Protein AF-A0A7D5YD90-F1 (afdb_monomer_lite)

Organism: NCBI:txid47853

Secondary structure (DSSP, 8-state):
--TTHHHHHHHHHHHHHHHHHHHHH-HHHHHHHHHHHHHHHHHHHHHTT-HHHHHHHHHHHHHHHHHTTS--

Sequence (72 aa):
MNANLPRASEAITEAIDLYKRLVEQLPQMFARQLLSAYWTLVGVLDRLGRVEEAADLRRQLDDAVGEGQHET

pLDDT: mean 78.6, std 13.87, range [38.12, 90.31]

Radius of gyration: 13.34 Å; chains: 1; bounding box: 26×28×39 Å

Structure (mmCIF, N/CA/C/O backbone):
data_AF-A0A7D5YD90-F1
#
_entry.id   AF-A0A7D5YD90-F1
#
loop_
_atom_site.group_PDB
_atom_site.id
_atom_site.type_symbol
_atom_site.label_atom_id
_atom_site.label_alt_id
_atom_site.label_comp_id
_atom_site.label_asym_id
_atom_site.label_entity_id
_atom_site.label_seq_id
_atom_site.pdbx_PDB_ins_code
_atom_site.Cartn_x
_atom_site.Cartn_y
_atom_site.Cartn_z
_atom_site.occupancy
_atom_site.B_iso_or_equiv
_atom_site.auth_seq_id
_atom_site.auth_comp_id
_atom_site.auth_asym_id
_atom_site.auth_atom_id
_atom_site.pdbx_PDB_model_num
ATOM 1 N N . MET A 1 1 ? 12.061 -14.630 -17.639 1.00 41.78 1 MET A N 1
ATOM 2 C CA . MET A 1 1 ? 10.749 -15.167 -17.215 1.00 41.78 1 MET A CA 1
ATOM 3 C C . MET A 1 1 ? 10.130 -14.210 -16.197 1.00 41.78 1 MET A C 1
ATOM 5 O O . MET A 1 1 ? 10.345 -14.390 -15.012 1.00 41.78 1 MET A O 1
ATOM 9 N N . ASN A 1 2 ? 9.383 -13.193 -16.644 1.00 48.12 2 ASN A N 1
ATOM 10 C CA . ASN A 1 2 ? 8.700 -12.221 -15.764 1.00 48.12 2 ASN A CA 1
ATOM 11 C C . ASN A 1 2 ? 7.166 -12.401 -15.782 1.00 48.12 2 ASN A C 1
ATOM 13 O O . ASN A 1 2 ? 6.419 -11.496 -15.436 1.00 48.12 2 ASN A O 1
ATOM 17 N N . ALA A 1 3 ? 6.682 -13.577 -16.197 1.00 52.22 3 ALA A N 1
ATOM 18 C CA . ALA A 1 3 ? 5.261 -13.840 -16.443 1.00 52.22 3 ALA A CA 1
ATOM 19 C C . ALA A 1 3 ? 4.407 -14.026 -15.170 1.00 52.22 3 ALA A C 1
ATOM 21 O O . ALA A 1 3 ? 3.192 -14.149 -15.273 1.00 52.22 3 ALA A O 1
ATOM 22 N N . ASN A 1 4 ? 5.014 -14.050 -13.977 1.00 59.25 4 ASN A N 1
ATOM 23 C CA . ASN A 1 4 ? 4.296 -14.259 -12.709 1.00 59.25 4 ASN A CA 1
ATOM 24 C C . ASN A 1 4 ? 4.198 -12.991 -11.838 1.00 59.25 4 ASN A C 1
ATOM 26 O O . ASN A 1 4 ? 3.486 -12.964 -10.843 1.00 59.25 4 ASN A O 1
ATOM 30 N N . LEU A 1 5 ? 4.904 -11.923 -12.212 1.00 61.84 5 LEU A N 1
ATOM 31 C CA . LEU A 1 5 ? 4.878 -10.651 -11.494 1.00 61.84 5 LEU A CA 1
ATOM 32 C C . LEU A 1 5 ? 3.546 -9.881 -11.629 1.00 61.84 5 LEU A C 1
ATOM 34 O O . LEU A 1 5 ? 3.100 -9.364 -10.608 1.00 61.84 5 LEU A O 1
ATOM 38 N N . PRO A 1 6 ? 2.860 -9.840 -12.795 1.00 66.44 6 PRO A N 1
ATOM 39 C CA . PRO A 1 6 ? 1.526 -9.231 -12.864 1.00 66.44 6 PRO A CA 1
ATOM 40 C C . PRO A 1 6 ? 0.501 -9.975 -11.994 1.00 66.44 6 PRO A C 1
ATOM 42 O O . PRO A 1 6 ? -0.241 -9.344 -11.245 1.00 66.44 6 PRO A O 1
ATOM 45 N N . ARG A 1 7 ? 0.555 -11.314 -11.965 1.00 73.56 7 ARG A N 1
ATOM 46 C CA . ARG A 1 7 ? -0.271 -12.113 -11.045 1.00 73.56 7 ARG A CA 1
ATOM 47 C C . ARG A 1 7 ? 0.051 -11.852 -9.577 1.00 73.56 7 ARG A C 1
ATOM 49 O O . ARG A 1 7 ? -0.851 -11.872 -8.749 1.00 73.56 7 ARG A O 1
ATOM 56 N N . ALA A 1 8 ? 1.320 -11.610 -9.247 1.00 75.56 8 ALA A N 1
ATOM 57 C CA . ALA A 1 8 ? 1.712 -11.252 -7.889 1.00 75.56 8 ALA A CA 1
ATOM 58 C C . ALA A 1 8 ? 1.127 -9.893 -7.477 1.00 75.56 8 ALA A C 1
ATOM 60 O O . ALA A 1 8 ? 0.633 -9.774 -6.361 1.00 75.56 8 ALA A O 1
ATOM 61 N N . SER A 1 9 ? 1.123 -8.892 -8.368 1.00 76.44 9 SER A N 1
ATOM 62 C CA . SER A 1 9 ? 0.454 -7.619 -8.079 1.00 76.44 9 SER A CA 1
ATOM 63 C C . SER A 1 9 ? -1.057 -7.778 -7.922 1.00 76.44 9 SER A C 1
ATOM 65 O O . SER A 1 9 ? -1.601 -7.252 -6.961 1.00 76.44 9 SER A O 1
ATOM 67 N N . GLU A 1 10 ? -1.717 -8.554 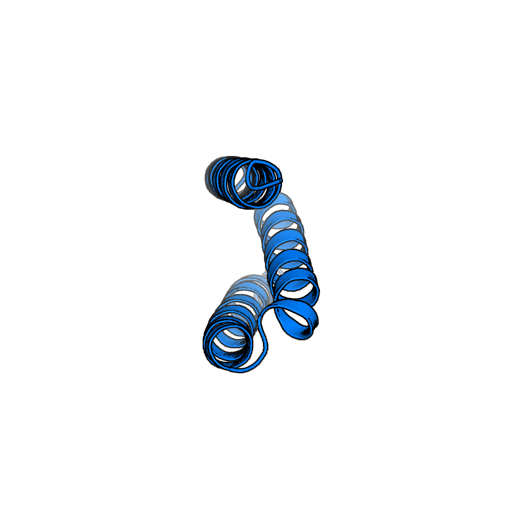-8.788 1.00 82.31 10 GLU A N 1
ATOM 68 C CA . GLU A 1 10 ? -3.162 -8.810 -8.685 1.00 82.31 10 GLU A CA 1
ATOM 69 C C . GLU A 1 10 ? -3.523 -9.483 -7.354 1.00 82.31 10 GLU A C 1
ATOM 71 O O . GLU A 1 10 ? -4.375 -8.981 -6.626 1.00 82.31 10 GLU A O 1
ATOM 76 N N . ALA A 1 11 ? -2.802 -10.542 -6.973 1.00 83.81 11 ALA A N 1
ATOM 77 C CA . ALA A 1 11 ? -3.039 -11.250 -5.716 1.00 83.81 11 ALA A CA 1
ATOM 78 C C . ALA A 1 11 ? -2.842 -10.353 -4.480 1.00 83.81 11 ALA A C 1
ATOM 80 O O . ALA A 1 11 ? -3.572 -10.473 -3.495 1.00 83.81 11 ALA A O 1
ATOM 81 N N . ILE A 1 12 ? -1.864 -9.441 -4.513 1.00 84.25 12 ILE A N 1
ATOM 82 C CA . ILE A 1 12 ? -1.636 -8.500 -3.409 1.00 84.25 12 ILE A CA 1
ATOM 83 C C . ILE A 1 12 ? -2.728 -7.423 -3.377 1.00 84.25 12 ILE A C 1
ATOM 85 O O . ILE A 1 12 ? -3.183 -7.058 -2.294 1.00 84.25 12 ILE A O 1
ATOM 89 N N . THR A 1 13 ? -3.197 -6.944 -4.532 1.00 85.44 13 THR A N 1
ATOM 90 C CA . THR A 1 13 ? -4.330 -6.011 -4.610 1.00 85.44 13 THR A CA 1
ATOM 91 C C . THR A 1 13 ? -5.618 -6.642 -4.076 1.00 85.44 13 THR A C 1
ATOM 93 O O . THR A 1 13 ? -6.324 -5.998 -3.302 1.00 85.44 13 THR A O 1
ATOM 96 N N . GLU A 1 14 ? -5.898 -7.905 -4.403 1.00 87.81 14 GLU A N 1
ATOM 97 C CA . GLU A 1 14 ? -7.037 -8.639 -3.833 1.00 87.81 14 GLU A CA 1
ATOM 98 C C . GLU A 1 14 ? -6.910 -8.801 -2.312 1.00 87.81 14 GLU A C 1
ATOM 100 O O . GLU A 1 14 ? -7.876 -8.584 -1.577 1.00 87.81 14 GLU A O 1
ATOM 105 N N . ALA A 1 15 ? -5.710 -9.118 -1.813 1.00 86.94 15 ALA A N 1
ATOM 106 C CA . ALA A 1 15 ? -5.461 -9.193 -0.376 1.00 86.94 15 ALA A CA 1
ATOM 107 C C . ALA A 1 15 ? -5.702 -7.840 0.316 1.00 86.94 15 ALA A C 1
ATOM 109 O O . ALA A 1 15 ? -6.295 -7.800 1.391 1.00 86.94 15 ALA A O 1
ATOM 110 N N . ILE A 1 16 ? -5.289 -6.731 -0.303 1.00 88.00 16 ILE A N 1
ATOM 111 C CA . ILE A 1 16 ? -5.536 -5.372 0.195 1.00 88.00 16 ILE A CA 1
ATOM 112 C C . ILE A 1 16 ? -7.040 -5.070 0.267 1.00 88.00 16 ILE A C 1
ATOM 114 O O . ILE A 1 16 ? -7.484 -4.531 1.280 1.00 88.00 16 ILE A O 1
ATOM 118 N N . ASP A 1 17 ? -7.833 -5.425 -0.752 1.00 89.44 17 ASP A N 1
ATOM 119 C CA . ASP A 1 17 ? -9.294 -5.213 -0.732 1.00 89.44 17 ASP A CA 1
ATOM 120 C C . ASP A 1 17 ? -9.961 -6.000 0.402 1.00 89.44 17 ASP A C 1
ATOM 122 O O . ASP A 1 17 ? -10.769 -5.457 1.158 1.00 89.44 17 ASP A O 1
ATOM 126 N N . LEU A 1 18 ? -9.556 -7.260 0.585 1.00 89.44 18 LEU A N 1
ATOM 127 C CA . LEU A 1 18 ? -10.016 -8.085 1.699 1.00 89.44 18 LEU A CA 1
ATOM 128 C C . LEU A 1 18 ? -9.651 -7.441 3.037 1.00 89.44 18 LEU A C 1
ATOM 130 O O . LEU A 1 18 ? -10.527 -7.215 3.870 1.00 89.44 18 LEU A O 1
ATOM 134 N N . TYR A 1 19 ? -8.381 -7.085 3.237 1.00 86.25 19 TYR A N 1
ATOM 135 C CA . TYR A 1 19 ? -7.943 -6.469 4.484 1.00 86.25 19 TYR A CA 1
ATOM 136 C C . TYR A 1 19 ? -8.633 -5.128 4.755 1.00 86.25 19 TYR A C 1
ATOM 138 O O . TYR A 1 19 ? -8.916 -4.850 5.916 1.00 86.25 19 TYR A O 1
ATOM 146 N N . LYS A 1 20 ? -8.986 -4.333 3.734 1.00 85.94 20 LYS A N 1
ATOM 147 C CA . LYS A 1 20 ? -9.790 -3.110 3.910 1.00 85.94 20 LYS A CA 1
ATOM 148 C C . LYS A 1 20 ? -11.151 -3.408 4.538 1.00 85.94 20 LYS A C 1
ATOM 150 O O . LYS A 1 20 ? -11.484 -2.801 5.550 1.00 85.94 20 LYS A O 1
ATOM 155 N N . ARG A 1 21 ? -11.882 -4.402 4.025 1.00 90.31 21 ARG A N 1
ATOM 156 C CA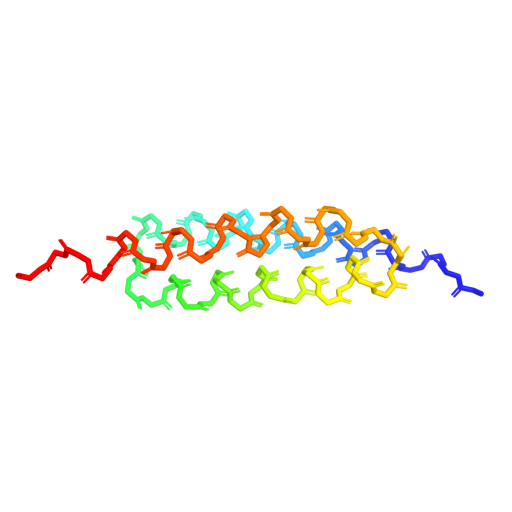 . ARG A 1 21 ? -13.179 -4.817 4.602 1.00 90.31 21 ARG A CA 1
ATOM 157 C C . ARG A 1 21 ? -13.054 -5.377 6.017 1.00 90.31 21 ARG A C 1
ATOM 159 O O . ARG A 1 21 ? -13.985 -5.293 6.818 1.00 90.31 21 ARG A O 1
ATOM 166 N N . LEU A 1 22 ? -11.916 -5.994 6.336 1.00 87.38 22 LEU A N 1
ATOM 167 C CA . LEU A 1 22 ? -11.642 -6.478 7.688 1.00 87.38 22 LEU A CA 1
ATOM 168 C C . LEU A 1 22 ? -11.250 -5.332 8.633 1.00 87.38 22 LEU A C 1
ATOM 170 O O . LEU A 1 22 ? -11.628 -5.366 9.802 1.00 87.38 22 LEU A O 1
ATOM 174 N N . VAL A 1 23 ? -10.563 -4.296 8.141 1.00 87.12 23 VAL A N 1
ATOM 175 C CA . VAL A 1 23 ? -10.267 -3.066 8.895 1.00 87.12 23 VAL A CA 1
ATOM 176 C C . VAL A 1 23 ? -11.542 -2.309 9.255 1.00 87.12 23 VAL A C 1
ATOM 178 O O . VAL A 1 23 ? -11.615 -1.785 10.358 1.00 87.12 23 VAL A O 1
ATOM 181 N N . GLU A 1 24 ? -12.566 -2.312 8.399 1.00 86.50 24 GLU A N 1
ATOM 182 C CA . GLU A 1 24 ? -13.869 -1.711 8.732 1.00 86.50 24 GLU A CA 1
ATOM 183 C C . GLU A 1 24 ? -14.528 -2.363 9.959 1.00 86.50 24 GLU A C 1
ATOM 185 O O . GLU A 1 24 ? -15.233 -1.702 10.716 1.00 86.50 24 GLU A O 1
ATOM 190 N N . GLN A 1 25 ? -14.283 -3.656 10.182 1.00 89.50 25 GLN A N 1
ATOM 191 C CA . GLN A 1 25 ? -14.846 -4.400 11.312 1.00 89.50 25 GLN A CA 1
ATOM 192 C C . GLN A 1 25 ? -13.923 -4.386 12.537 1.00 89.50 25 GLN A C 1
ATOM 194 O O . GLN A 1 25 ? -14.384 -4.293 13.673 1.00 89.50 25 GLN A O 1
ATOM 199 N N . LEU A 1 26 ? -12.614 -4.524 12.318 1.00 86.69 26 LEU A N 1
ATOM 200 C CA . LEU A 1 26 ? -11.606 -4.723 13.358 1.00 86.69 26 LEU A CA 1
ATOM 201 C C . LEU A 1 26 ? -10.321 -3.940 13.020 1.00 86.69 26 LEU A C 1
ATOM 203 O O . LEU A 1 26 ? -9.266 -4.533 12.757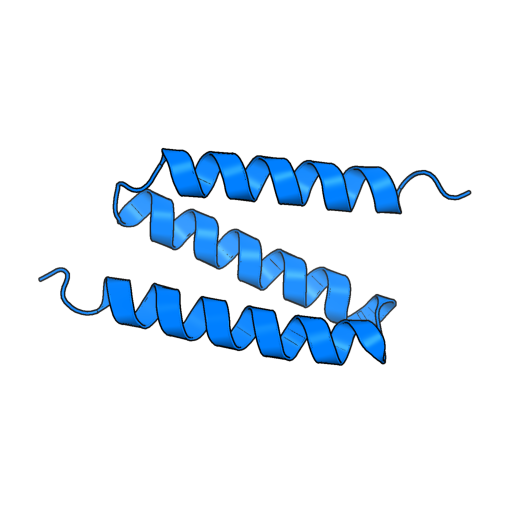 1.00 86.69 26 LEU A O 1
ATOM 207 N N . PRO A 1 27 ? -10.367 -2.598 13.069 1.00 78.50 27 PRO A N 1
ATOM 208 C CA . PRO A 1 27 ? -9.275 -1.754 12.587 1.00 78.50 27 PRO A CA 1
ATOM 209 C C . PRO A 1 27 ? -7.969 -1.995 13.348 1.00 78.50 27 PRO A C 1
ATOM 211 O O . PRO A 1 27 ? -6.907 -2.099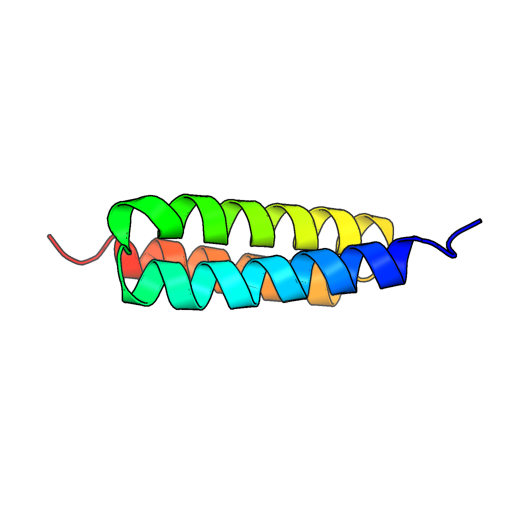 12.745 1.00 78.50 27 PRO A O 1
ATOM 214 N N . GLN A 1 28 ? -8.031 -2.198 14.664 1.00 83.12 28 GLN A N 1
ATOM 215 C CA . GLN A 1 28 ? -6.845 -2.393 15.508 1.00 83.12 28 GLN A CA 1
ATOM 216 C C . GLN A 1 28 ? -6.066 -3.678 15.181 1.00 83.12 28 GLN A C 1
ATOM 218 O O . GLN A 1 28 ? -4.848 -3.730 15.350 1.00 83.12 28 GLN A O 1
ATOM 223 N N . MET A 1 29 ? -6.761 -4.719 14.714 1.00 85.31 29 MET A N 1
ATOM 224 C CA . MET A 1 29 ? -6.141 -5.998 14.374 1.00 85.31 29 MET A CA 1
ATOM 225 C C . MET A 1 29 ? -5.628 -5.977 12.933 1.00 85.31 29 MET A C 1
ATOM 227 O O . MET A 1 29 ? -4.476 -6.337 12.689 1.00 85.31 29 MET A O 1
ATOM 231 N N . PHE A 1 30 ? -6.454 -5.492 12.000 1.00 84.31 30 PHE A N 1
ATOM 232 C CA . PHE A 1 30 ? -6.184 -5.602 10.568 1.00 84.31 30 PHE A CA 1
ATOM 233 C C . PHE A 1 30 ? -5.441 -4.418 9.959 1.00 84.31 30 PHE A C 1
ATOM 235 O O . PHE A 1 30 ? -4.841 -4.596 8.904 1.00 84.31 30 PHE A O 1
ATOM 242 N N . ALA A 1 31 ? -5.362 -3.252 10.612 1.00 84.06 31 ALA A N 1
ATOM 243 C CA . ALA A 1 31 ? -4.638 -2.102 10.056 1.00 84.06 31 ALA A CA 1
ATOM 244 C C . ALA A 1 31 ? -3.155 -2.421 9.826 1.00 84.06 31 ALA A C 1
ATOM 246 O O . ALA A 1 31 ? -2.598 -2.111 8.775 1.00 84.06 31 ALA A O 1
ATOM 247 N N . ARG A 1 32 ? -2.517 -3.130 10.766 1.00 84.88 32 ARG A N 1
ATOM 248 C CA . ARG A 1 32 ? -1.113 -3.545 10.620 1.00 84.88 32 ARG A CA 1
ATOM 249 C C . ARG A 1 32 ? -0.926 -4.584 9.511 1.00 84.88 32 ARG A C 1
ATOM 251 O O . ARG A 1 32 ? 0.092 -4.569 8.822 1.00 84.88 32 ARG A O 1
ATOM 258 N N . GLN A 1 33 ? -1.891 -5.485 9.340 1.00 86.62 33 GLN A N 1
ATOM 259 C CA . GLN A 1 33 ? -1.846 -6.533 8.314 1.00 86.62 33 GLN A CA 1
ATOM 260 C C . GLN A 1 33 ? -2.097 -5.950 6.920 1.00 86.62 33 GLN A C 1
ATOM 262 O O . GLN A 1 33 ? -1.379 -6.290 5.981 1.00 86.62 33 GLN A O 1
ATOM 267 N N . LEU A 1 34 ? -3.019 -4.990 6.818 1.00 87.31 34 LEU A N 1
ATOM 268 C CA . LEU A 1 34 ? -3.246 -4.180 5.627 1.00 87.31 34 LEU A CA 1
ATOM 269 C C . LEU A 1 34 ? -1.967 -3.433 5.234 1.00 87.31 34 LEU A C 1
ATOM 271 O O . LEU A 1 34 ? -1.516 -3.546 4.096 1.00 87.31 34 LEU A O 1
ATOM 275 N N . LEU A 1 35 ? -1.330 -2.744 6.186 1.00 86.94 35 LEU A N 1
ATOM 276 C CA . LEU A 1 35 ? -0.079 -2.026 5.940 1.00 86.94 35 LEU A CA 1
ATOM 277 C C . LEU A 1 35 ? 1.019 -2.975 5.436 1.00 86.94 35 LEU A C 1
ATOM 279 O O . LEU A 1 35 ? 1.720 -2.672 4.475 1.00 86.94 35 LEU A O 1
ATOM 283 N N . SER A 1 36 ? 1.149 -4.159 6.040 1.00 87.25 36 SER A N 1
ATOM 284 C CA . SER A 1 36 ? 2.129 -5.168 5.622 1.00 87.25 36 SER A CA 1
ATOM 285 C C . SER A 1 36 ? 1.882 -5.690 4.197 1.00 87.25 36 SER A C 1
ATOM 287 O O . SER A 1 36 ? 2.841 -5.879 3.441 1.00 87.25 36 SER A O 1
ATOM 289 N N . ALA A 1 37 ? 0.618 -5.867 3.796 1.00 87.88 37 ALA A N 1
ATOM 290 C CA . ALA A 1 37 ? 0.260 -6.226 2.423 1.00 87.88 37 ALA A CA 1
ATOM 291 C C . ALA A 1 37 ? 0.677 -5.127 1.431 1.00 87.88 37 ALA A C 1
ATOM 293 O O . ALA A 1 37 ? 1.286 -5.415 0.399 1.00 87.88 37 ALA A O 1
ATOM 294 N N . TYR A 1 38 ? 0.453 -3.862 1.787 1.00 88.69 38 TYR A N 1
ATOM 295 C CA . TYR A 1 38 ? 0.903 -2.717 1.002 1.00 88.69 38 TYR A CA 1
ATOM 296 C C . TYR A 1 38 ? 2.434 -2.633 0.866 1.00 88.69 38 TYR A C 1
ATOM 298 O O . TYR A 1 38 ? 2.936 -2.452 -0.242 1.00 88.69 38 TYR A O 1
ATOM 306 N N . TRP A 1 39 ? 3.201 -2.844 1.942 1.00 87.12 39 TRP A N 1
ATOM 307 C CA . TRP A 1 39 ? 4.672 -2.900 1.871 1.00 87.12 39 TRP A CA 1
ATOM 308 C C . TRP A 1 39 ? 5.177 -4.020 0.954 1.00 87.12 39 TRP A C 1
ATOM 310 O O . TRP A 1 39 ? 6.170 -3.859 0.241 1.00 87.12 39 TRP A O 1
ATOM 320 N N . THR A 1 40 ? 4.464 -5.145 0.931 1.00 86.94 40 THR A N 1
ATOM 321 C CA . THR A 1 40 ? 4.761 -6.253 0.017 1.00 86.94 40 THR A CA 1
ATOM 322 C C . THR A 1 40 ? 4.516 -5.844 -1.439 1.00 86.94 40 THR A C 1
ATOM 324 O O . THR A 1 40 ? 5.347 -6.145 -2.298 1.00 86.94 40 THR A O 1
ATOM 327 N N . LEU A 1 41 ? 3.439 -5.097 -1.719 1.00 87.38 41 LEU A N 1
ATOM 328 C CA . LEU A 1 41 ? 3.159 -4.557 -3.054 1.00 87.38 41 LEU A CA 1
ATOM 329 C C . LEU A 1 41 ? 4.272 -3.619 -3.530 1.00 87.38 41 LEU A C 1
ATOM 331 O O . LEU A 1 41 ? 4.750 -3.769 -4.651 1.00 87.38 41 LEU A O 1
ATOM 335 N N . VAL A 1 42 ? 4.736 -2.711 -2.665 1.00 88.75 42 VAL A N 1
ATOM 336 C CA . VAL A 1 42 ? 5.855 -1.795 -2.954 1.00 88.75 42 VAL A CA 1
ATOM 337 C C . VAL A 1 42 ? 7.103 -2.572 -3.374 1.00 88.75 42 VAL A C 1
ATOM 339 O O . VAL A 1 42 ? 7.700 -2.260 -4.401 1.00 88.75 42 VAL A O 1
ATOM 342 N N . GLY A 1 43 ? 7.474 -3.626 -2.639 1.00 87.31 43 GLY A N 1
ATOM 343 C CA . GLY A 1 43 ? 8.638 -4.451 -2.980 1.00 87.31 43 GLY A CA 1
ATOM 344 C C . GLY A 1 43 ? 8.491 -5.216 -4.302 1.00 87.31 43 GLY A C 1
ATOM 345 O O . GLY A 1 43 ? 9.473 -5.419 -5.019 1.00 87.31 43 GLY A O 1
ATOM 346 N N . VAL A 1 44 ? 7.270 -5.631 -4.652 1.00 86.00 44 VAL A N 1
ATOM 347 C CA . VAL A 1 44 ? 6.979 -6.269 -5.947 1.00 86.00 44 VAL A CA 1
ATOM 348 C C . VAL A 1 44 ? 7.036 -5.255 -7.090 1.00 86.00 44 VAL A C 1
ATOM 350 O O . VAL A 1 44 ? 7.604 -5.564 -8.138 1.00 86.00 44 VAL A O 1
ATOM 353 N N . LEU A 1 45 ? 6.505 -4.047 -6.888 1.00 85.00 45 LEU A N 1
ATOM 354 C CA . LEU A 1 45 ? 6.557 -2.952 -7.860 1.00 85.00 45 LEU A CA 1
ATOM 355 C C . LEU A 1 45 ? 7.995 -2.486 -8.120 1.00 85.00 45 LEU A C 1
ATOM 357 O O . LEU A 1 45 ? 8.365 -2.283 -9.275 1.00 85.00 45 LEU A O 1
ATOM 361 N N . ASP A 1 46 ? 8.826 -2.415 -7.079 1.00 86.19 46 ASP A N 1
ATOM 362 C CA . ASP A 1 46 ? 10.253 -2.098 -7.192 1.00 86.19 46 ASP A CA 1
ATOM 363 C C . ASP A 1 46 ? 10.994 -3.133 -8.059 1.00 86.19 46 ASP A C 1
ATOM 365 O O . ASP A 1 46 ? 11.651 -2.784 -9.040 1.00 86.19 46 ASP A O 1
ATOM 369 N N . ARG A 1 47 ? 10.765 -4.433 -7.808 1.00 85.56 47 ARG A N 1
ATOM 370 C CA . ARG A 1 47 ? 11.309 -5.525 -8.643 1.00 85.56 47 ARG A CA 1
ATOM 371 C C . ARG A 1 47 ? 10.788 -5.527 -10.080 1.00 85.56 47 ARG A C 1
ATOM 373 O O . ARG A 1 47 ? 11.446 -6.071 -10.965 1.00 85.56 47 ARG A O 1
ATOM 380 N N . LEU A 1 48 ? 9.605 -4.964 -10.306 1.00 83.50 48 LEU A N 1
ATOM 381 C CA . LEU A 1 48 ? 9.006 -4.782 -11.626 1.00 83.50 48 LEU A CA 1
ATOM 382 C C . LEU A 1 48 ? 9.547 -3.548 -12.365 1.00 83.50 48 LEU A C 1
ATOM 384 O O . LEU A 1 48 ? 9.207 -3.360 -13.531 1.00 83.50 48 LEU A O 1
ATOM 388 N N . GLY A 1 49 ? 10.366 -2.714 -11.715 1.00 84.62 49 GLY A N 1
ATOM 389 C CA . GLY A 1 49 ? 10.827 -1.436 -12.261 1.00 84.62 49 GLY A CA 1
ATOM 390 C C . GLY A 1 49 ? 9.757 -0.339 -12.254 1.00 84.62 49 GLY A C 1
ATOM 391 O O . GLY A 1 49 ? 9.965 0.717 -12.844 1.00 84.62 49 GLY A O 1
ATOM 392 N N . ARG A 1 50 ? 8.620 -0.555 -11.578 1.00 84.31 50 ARG A N 1
ATOM 393 C CA . ARG A 1 50 ? 7.523 0.418 -11.413 1.00 84.31 50 ARG A CA 1
ATOM 394 C C . ARG A 1 50 ? 7.775 1.287 -10.181 1.00 84.31 50 ARG A C 1
ATOM 396 O O . ARG A 1 50 ? 6.976 1.336 -9.247 1.00 84.31 50 ARG A O 1
ATOM 403 N N . VAL A 1 51 ? 8.937 1.932 -10.167 1.00 82.94 51 VAL A N 1
ATOM 404 C CA . VAL A 1 51 ? 9.470 2.642 -8.994 1.00 82.94 51 VAL A CA 1
ATOM 405 C C . VAL A 1 51 ? 8.629 3.873 -8.640 1.00 82.94 51 VAL A C 1
ATOM 407 O O . VAL A 1 51 ? 8.481 4.196 -7.466 1.00 82.94 51 VAL A O 1
ATOM 410 N N . 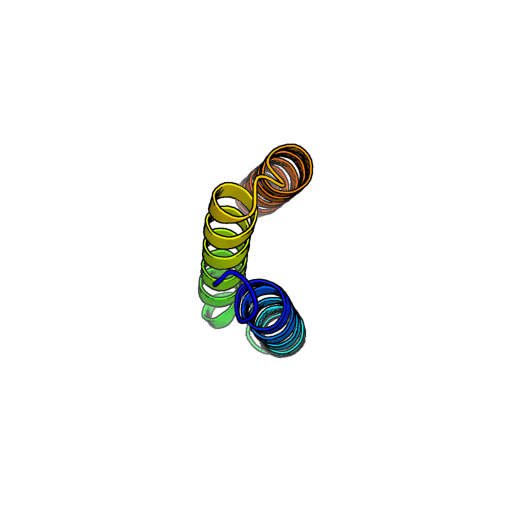GLU A 1 52 ? 8.030 4.530 -9.638 1.00 84.56 52 GLU A N 1
ATOM 411 C CA . GLU A 1 52 ? 7.145 5.686 -9.430 1.00 84.56 52 GLU A CA 1
ATOM 412 C C . GLU A 1 52 ? 5.881 5.298 -8.656 1.00 84.56 52 GLU A C 1
ATOM 414 O O . GLU A 1 52 ? 5.538 5.935 -7.664 1.00 84.56 52 GLU A O 1
ATOM 419 N N . GLU A 1 53 ? 5.240 4.195 -9.043 1.00 82.44 53 GLU A N 1
ATOM 420 C CA . GLU A 1 53 ? 4.062 3.679 -8.342 1.00 82.44 53 GLU A CA 1
ATOM 421 C C . GLU A 1 53 ? 4.410 3.187 -6.941 1.00 82.44 53 GLU A C 1
ATOM 423 O O . GLU A 1 53 ? 3.662 3.431 -6.001 1.00 82.44 53 GLU A O 1
ATOM 428 N N . ALA A 1 54 ? 5.568 2.545 -6.773 1.00 86.06 54 ALA A N 1
ATOM 429 C CA . ALA A 1 54 ? 6.068 2.141 -5.463 1.00 86.06 54 ALA A CA 1
ATOM 430 C C . ALA A 1 54 ? 6.308 3.352 -4.536 1.00 86.06 54 ALA A C 1
ATOM 432 O O . ALA A 1 54 ? 6.000 3.290 -3.344 1.00 86.06 54 ALA A O 1
ATOM 433 N N . ALA A 1 55 ? 6.844 4.452 -5.074 1.00 87.50 55 ALA A N 1
ATOM 434 C CA . ALA A 1 55 ? 7.108 5.678 -4.326 1.00 87.50 55 ALA A CA 1
ATOM 435 C C . ALA A 1 55 ? 5.819 6.412 -3.935 1.00 87.50 55 ALA A C 1
ATOM 437 O O . ALA A 1 55 ? 5.705 6.860 -2.792 1.00 87.50 55 ALA A O 1
ATOM 438 N N . ASP A 1 56 ? 4.848 6.492 -4.846 1.00 87.38 56 ASP A N 1
ATOM 439 C CA . ASP A 1 56 ? 3.529 7.060 -4.562 1.00 87.38 56 ASP A CA 1
ATOM 440 C C . ASP A 1 56 ? 2.806 6.261 -3.468 1.00 87.38 56 ASP A C 1
ATOM 442 O O . ASP A 1 56 ? 2.358 6.827 -2.470 1.00 87.38 56 ASP A O 1
ATOM 446 N N . LEU A 1 57 ? 2.814 4.927 -3.578 1.00 85.50 57 LEU A N 1
ATOM 447 C CA . LEU A 1 57 ? 2.224 4.049 -2.569 1.00 85.50 57 LEU A CA 1
ATOM 448 C C . LEU A 1 57 ? 2.893 4.228 -1.204 1.00 85.50 57 LEU A C 1
ATOM 450 O O . LEU A 1 57 ? 2.217 4.308 -0.182 1.00 85.50 57 LEU A O 1
ATOM 454 N N . ARG A 1 58 ? 4.229 4.308 -1.174 1.00 85.56 58 ARG A N 1
ATOM 455 C CA . ARG A 1 58 ? 4.976 4.514 0.070 1.00 85.56 58 ARG A CA 1
ATOM 456 C C . ARG A 1 58 ? 4.618 5.845 0.720 1.00 85.56 58 ARG A C 1
ATOM 458 O O . ARG A 1 58 ? 4.484 5.890 1.935 1.00 85.56 58 ARG A O 1
ATOM 465 N N . ARG A 1 59 ? 4.425 6.899 -0.077 1.00 85.94 59 ARG A N 1
ATOM 466 C CA . ARG A 1 59 ? 3.989 8.207 0.416 1.00 85.94 59 ARG A CA 1
ATOM 467 C C . ARG A 1 59 ? 2.580 8.152 1.008 1.00 85.94 59 ARG A C 1
ATOM 469 O 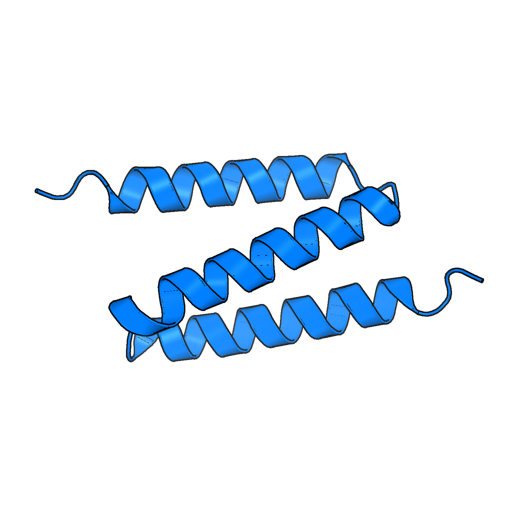O . ARG A 1 59 ? 2.385 8.674 2.095 1.00 85.94 59 ARG A O 1
ATOM 476 N N . GLN A 1 60 ? 1.633 7.501 0.331 1.00 83.50 60 GLN A N 1
ATOM 477 C CA . GLN A 1 60 ? 0.269 7.329 0.848 1.00 83.50 60 GLN A CA 1
ATOM 478 C C . GLN A 1 60 ? 0.238 6.527 2.159 1.00 83.50 60 GLN A C 1
ATOM 480 O O . GLN A 1 60 ? -0.556 6.820 3.045 1.00 83.50 60 GLN A O 1
ATOM 485 N N . LEU A 1 61 ? 1.105 5.517 2.302 1.00 82.31 61 LEU A N 1
ATOM 486 C CA . LEU A 1 61 ? 1.207 4.740 3.543 1.00 82.31 61 LEU A CA 1
ATOM 487 C C . LEU A 1 61 ? 1.806 5.551 4.690 1.00 82.31 61 LEU A C 1
ATOM 489 O O . LEU A 1 61 ? 1.344 5.413 5.817 1.00 82.31 61 LEU A O 1
ATOM 493 N N . ASP A 1 62 ? 2.830 6.357 4.416 1.00 81.69 62 ASP A N 1
ATOM 494 C CA . ASP A 1 62 ? 3.458 7.223 5.419 1.00 81.69 62 ASP A CA 1
ATOM 495 C C . ASP A 1 62 ? 2.457 8.267 5.940 1.00 81.69 62 ASP A C 1
ATOM 497 O O . ASP A 1 62 ? 2.343 8.466 7.146 1.00 81.69 62 ASP A O 1
ATOM 501 N N . ASP A 1 63 ? 1.655 8.834 5.034 1.00 76.62 63 ASP A N 1
ATOM 502 C CA . ASP A 1 63 ? 0.555 9.752 5.342 1.00 76.62 63 ASP A CA 1
ATOM 503 C C . ASP A 1 63 ? -0.518 9.071 6.211 1.00 76.62 63 ASP A C 1
ATOM 505 O O . ASP A 1 63 ? -0.796 9.522 7.319 1.00 76.62 63 ASP A O 1
ATOM 509 N N . ALA A 1 64 ? -1.006 7.894 5.806 1.00 70.12 64 ALA A N 1
ATOM 510 C CA . ALA A 1 64 ? -2.001 7.136 6.570 1.00 70.12 64 ALA A CA 1
ATOM 511 C C . ALA A 1 64 ? -1.504 6.684 7.961 1.00 70.12 64 ALA A C 1
ATOM 513 O O . ALA A 1 64 ? -2.291 6.568 8.903 1.00 70.12 64 ALA A O 1
ATOM 514 N N . VAL A 1 65 ? -0.204 6.405 8.110 1.00 67.31 65 VAL A N 1
ATOM 515 C CA . VAL A 1 65 ? 0.407 6.089 9.412 1.00 67.31 65 VAL A CA 1
ATOM 516 C C . VAL A 1 65 ? 0.583 7.351 10.256 1.00 67.31 65 VAL A C 1
ATOM 518 O O . VAL A 1 65 ? 0.377 7.287 11.467 1.00 67.31 65 VAL A O 1
ATOM 521 N N . GLY A 1 66 ? 0.931 8.482 9.640 1.00 62.91 66 GLY A N 1
ATOM 522 C CA . GLY A 1 66 ? 1.051 9.777 10.306 1.00 62.91 66 GLY A CA 1
ATOM 523 C C . GLY A 1 66 ? -0.287 10.310 10.823 1.00 62.91 66 GLY A C 1
ATOM 524 O O . GLY A 1 66 ? -0.348 10.807 11.946 1.00 62.91 66 GLY A O 1
ATOM 525 N N . GLU A 1 67 ? -1.373 10.136 10.065 1.00 55.47 67 GLU A N 1
ATOM 526 C CA . GLU A 1 67 ? -2.720 10.564 10.472 1.00 55.47 67 GLU A CA 1
ATOM 527 C C . GLU A 1 67 ? -3.274 9.731 11.640 1.00 55.47 67 GLU A C 1
ATOM 529 O O . GLU A 1 67 ? -3.905 10.271 12.546 1.00 55.47 67 GLU A O 1
ATOM 534 N N . GLY A 1 68 ? -2.957 8.432 11.704 1.00 52.66 68 GLY A N 1
ATOM 535 C CA . GLY A 1 68 ? -3.338 7.568 12.830 1.00 52.66 68 GLY A CA 1
ATOM 536 C C . GLY A 1 68 ? -2.564 7.822 14.132 1.00 52.66 68 GLY A C 1
ATOM 537 O O . GLY A 1 68 ? -2.905 7.244 15.164 1.00 52.66 68 GLY A O 1
ATOM 538 N N . GLN A 1 69 ? -1.515 8.652 14.101 1.00 47.38 69 GLN A N 1
ATOM 539 C CA . GLN A 1 69 ? -0.674 8.979 15.260 1.00 47.38 69 GLN A CA 1
ATOM 540 C C . GLN A 1 69 ? -1.007 10.335 15.900 1.00 47.38 69 GLN A C 1
ATOM 542 O O . GLN A 1 69 ? -0.394 10.689 16.906 1.00 47.38 69 GLN A O 1
ATOM 547 N N . HIS A 1 70 ? -1.977 11.080 15.358 1.00 38.12 70 HIS A N 1
ATOM 548 C CA . HIS A 1 70 ? -2.313 12.437 15.800 1.00 38.12 70 HIS A CA 1
ATOM 549 C C . HIS A 1 70 ? -3.667 12.538 16.525 1.00 38.12 70 HIS A C 1
ATOM 551 O O . HIS A 1 70 ? -4.314 13.584 16.505 1.00 38.12 70 HIS A O 1
ATOM 557 N N . GLU A 1 71 ? -4.090 11.456 17.183 1.00 41.31 71 GLU A N 1
ATOM 558 C CA . GLU A 1 71 ? -5.301 11.417 18.008 1.00 41.31 71 GLU A CA 1
ATOM 559 C C . GLU A 1 71 ? -4.969 10.862 19.410 1.00 41.31 71 GLU A C 1
ATOM 561 O O . GLU A 1 71 ? -5.285 9.723 19.751 1.00 41.31 71 GLU A O 1
ATOM 566 N N . THR A 1 72 ? -4.270 11.672 20.217 1.00 42.31 72 THR A N 1
ATOM 567 C CA . THR A 1 72 ? -4.174 11.547 21.689 1.00 42.31 72 THR A CA 1
ATOM 568 C C . THR A 1 72 ? -4.121 12.917 22.334 1.00 42.31 72 THR A C 1
ATOM 570 O O . THR A 1 72 ? -3.301 13.733 21.854 1.00 42.31 72 THR A O 1
#

Foldseek 3Di:
DCVCLVVVLVVLVVVLVVLVVVCVVVVPVSVVVSLVSLLVNLVSCVVVVVNVVSVVSVVVSVVVVVVVVPDD